Protein AF-A0A1G4EHV3-F1 (afdb_monomer_lite)

pLDDT: mean 79.65, std 17.26, range [30.25, 95.31]

Foldseek 3Di:
DPLPPQFAPDDDQDLVNLVVVVVVLVVLCVVQNWDWDWDDDPRDIDIFIWGFPDADPVQQKTWIAGPVRDIDIDHRPDPPPPDDD

Secondary structure (DSSP, 8-state):
--SSTTPPPPPP--HHHHHHHHHHHHHHHHHT--EEEEEEETTEEEEEEEEEEEEETTTTEEEEEETT--EEEEE----------

InterPro domains:
  IPR014962 YolD-like protein [PF08863] (4-76)

Structure (mmCIF, N/CA/C/O backbone):
data_AF-A0A1G4EHV3-F1
#
_entry.id   AF-A0A1G4EHV3-F1
#
loop_
_atom_site.group_PDB
_atom_site.id
_atom_site.type_symbol
_atom_site.label_atom_id
_atom_site.label_alt_id
_atom_site.label_comp_id
_atom_site.label_asym_id
_atom_site.label_entity_id
_atom_site.label_seq_id
_atom_site.pdbx_PDB_ins_code
_atom_site.Cartn_x
_atom_site.Cartn_y
_atom_site.Cartn_z
_atom_site.occupancy
_atom_site.B_iso_or_equiv
_atom_site.auth_seq_id
_atom_site.auth_comp_id
_atom_site.auth_asym_id
_atom_site.auth_atom_id
_atom_site.pdbx_PDB_model_num
ATOM 1 N N . MET A 1 1 ? 9.880 -1.134 -34.007 1.00 43.06 1 MET A N 1
ATOM 2 C CA . MET A 1 1 ? 10.742 -1.321 -32.819 1.00 43.06 1 MET A CA 1
ATOM 3 C C . MET A 1 1 ? 10.726 -0.021 -32.020 1.00 43.06 1 MET A C 1
ATOM 5 O O . MET A 1 1 ? 11.482 0.875 -32.353 1.00 43.06 1 MET A O 1
ATOM 9 N N . LEU A 1 2 ? 9.803 0.140 -31.064 1.00 51.56 2 LEU A N 1
ATOM 10 C CA . LEU A 1 2 ? 9.689 1.366 -30.247 1.00 51.56 2 LEU A CA 1
ATOM 11 C C . LEU A 1 2 ? 9.176 1.080 -28.817 1.00 51.56 2 LEU A C 1
ATOM 13 O O . LEU A 1 2 ? 8.648 1.967 -28.166 1.00 51.56 2 LEU A O 1
ATOM 17 N N . ASN A 1 3 ? 9.294 -0.156 -28.315 1.00 55.69 3 ASN A N 1
ATOM 18 C CA . ASN A 1 3 ? 8.695 -0.524 -27.018 1.00 55.69 3 ASN A CA 1
ATOM 19 C C . ASN A 1 3 ? 9.687 -0.597 -25.846 1.00 55.69 3 ASN A C 1
ATOM 21 O O . ASN A 1 3 ? 9.247 -0.737 -24.710 1.00 55.69 3 ASN A O 1
ATOM 25 N N . ASP A 1 4 ? 10.998 -0.485 -26.086 1.00 57.97 4 ASP A N 1
ATOM 26 C CA . ASP A 1 4 ? 12.014 -0.619 -25.026 1.00 57.97 4 ASP A CA 1
ATOM 27 C C . ASP A 1 4 ? 12.712 0.691 -24.635 1.00 57.97 4 ASP A C 1
ATOM 29 O O . ASP A 1 4 ? 13.374 0.724 -23.605 1.00 57.97 4 ASP A O 1
ATOM 33 N N . LEU A 1 5 ? 12.535 1.794 -25.378 1.00 61.25 5 LEU A N 1
ATOM 34 C CA . LEU A 1 5 ? 13.197 3.070 -25.047 1.00 61.25 5 LEU A CA 1
ATOM 35 C C . LEU A 1 5 ? 12.654 3.751 -23.779 1.00 61.25 5 LEU A C 1
ATOM 37 O O . LEU A 1 5 ? 13.344 4.585 -23.207 1.00 61.25 5 LEU A O 1
ATOM 41 N N . ASN A 1 6 ? 11.447 3.388 -23.336 1.00 66.06 6 ASN A N 1
ATOM 42 C CA . ASN A 1 6 ? 10.784 4.009 -22.183 1.00 66.06 6 ASN A CA 1
ATOM 43 C C . ASN A 1 6 ? 10.757 3.110 -20.942 1.00 66.06 6 ASN A C 1
ATOM 45 O O . ASN A 1 6 ? 10.145 3.478 -19.940 1.00 66.06 6 ASN A O 1
ATOM 49 N N . LYS A 1 7 ? 11.367 1.918 -21.001 1.00 76.44 7 LYS A N 1
ATOM 50 C CA . LYS A 1 7 ? 11.397 1.030 -19.841 1.00 76.44 7 LYS A CA 1
ATOM 51 C C . LYS A 1 7 ? 12.455 1.506 -18.860 1.00 76.44 7 LYS A C 1
ATOM 53 O O . LYS A 1 7 ? 13.626 1.635 -19.210 1.00 76.44 7 LYS A O 1
ATOM 58 N N . VAL A 1 8 ? 12.041 1.739 -17.624 1.00 78.94 8 VAL A N 1
ATOM 59 C CA . VAL A 1 8 ? 12.948 2.063 -16.528 1.00 78.94 8 VAL A CA 1
ATOM 60 C C . VAL A 1 8 ? 13.449 0.770 -15.881 1.00 78.94 8 VAL A C 1
ATOM 62 O O . VAL A 1 8 ? 12.714 -0.220 -15.834 1.00 78.94 8 VAL A O 1
ATOM 65 N N . PRO A 1 9 ? 14.698 0.728 -15.386 1.00 79.31 9 PRO A N 1
ATOM 66 C CA . PRO A 1 9 ? 15.156 -0.400 -14.589 1.00 79.31 9 PRO A CA 1
ATOM 67 C C . PRO A 1 9 ? 14.270 -0.554 -13.349 1.00 79.31 9 PRO A C 1
ATOM 69 O O . PRO A 1 9 ? 13.804 0.433 -12.775 1.00 79.31 9 PRO A O 1
ATOM 72 N N . LYS A 1 10 ? 14.049 -1.804 -12.926 1.00 78.25 10 LYS A N 1
ATOM 73 C CA . LYS A 1 10 ? 13.258 -2.102 -11.728 1.00 78.25 10 LYS A CA 1
ATOM 74 C C . LYS A 1 10 ? 13.818 -1.311 -10.533 1.00 78.25 10 LYS A C 1
ATOM 76 O O . LYS A 1 10 ? 15.000 -1.484 -10.226 1.00 78.25 10 LYS A O 1
ATOM 81 N N . PRO A 1 11 ? 12.995 -0.499 -9.843 1.00 76.50 11 PRO A N 1
ATOM 82 C CA . PRO A 1 11 ? 13.445 0.256 -8.683 1.00 76.50 11 PRO A CA 1
ATOM 83 C C . PRO A 1 11 ? 14.020 -0.665 -7.605 1.00 76.50 11 PRO A C 1
ATOM 85 O O . PRO A 1 11 ? 13.449 -1.718 -7.296 1.00 76.50 11 PRO A O 1
ATOM 88 N N . ILE A 1 12 ? 15.153 -0.265 -7.031 1.00 79.25 12 ILE A N 1
ATOM 89 C CA . ILE A 1 12 ? 15.730 -0.929 -5.862 1.00 79.25 12 ILE A CA 1
ATOM 90 C C . ILE A 1 12 ? 14.956 -0.430 -4.643 1.00 79.25 12 ILE A C 1
ATOM 92 O O . ILE A 1 12 ? 14.950 0.764 -4.364 1.00 79.25 12 ILE A O 1
ATOM 96 N N . VAL A 1 13 ? 14.304 -1.344 -3.925 1.00 77.00 13 VAL A N 1
AT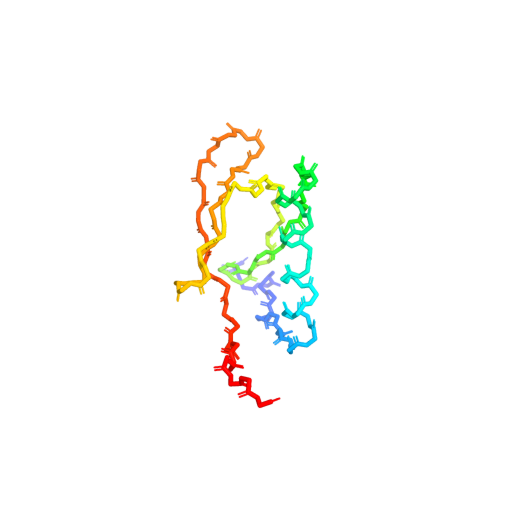OM 97 C CA . VAL A 1 13 ? 13.570 -1.025 -2.694 1.00 77.00 13 VAL A CA 1
ATOM 98 C C . VAL A 1 13 ? 14.433 -1.428 -1.501 1.00 77.00 13 VAL A C 1
ATOM 100 O O . VAL A 1 13 ? 14.682 -2.620 -1.299 1.00 77.00 13 VAL A O 1
ATOM 103 N N . THR A 1 14 ? 14.902 -0.440 -0.738 1.00 82.25 14 THR A N 1
ATOM 104 C CA . THR A 1 14 ? 15.691 -0.652 0.486 1.00 82.25 14 THR A CA 1
ATOM 105 C C . THR A 1 14 ? 14.79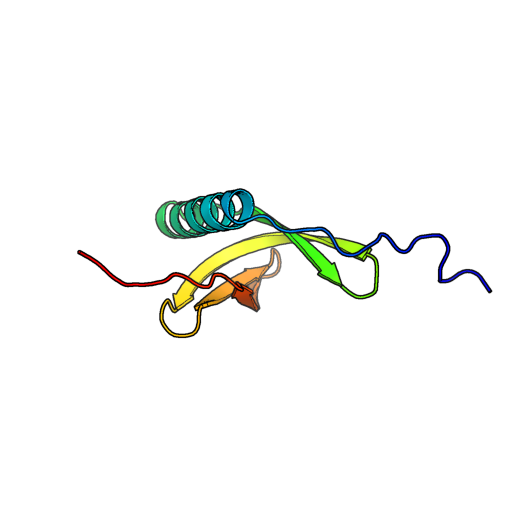7 -1.072 1.660 1.00 82.25 14 THR A C 1
ATOM 107 O O . THR A 1 14 ? 13.571 -0.983 1.581 1.00 82.25 14 THR A O 1
ATOM 110 N N . GLU A 1 15 ? 15.393 -1.547 2.757 1.00 81.50 15 GLU A N 1
ATOM 111 C CA . GLU A 1 15 ? 14.632 -1.877 3.975 1.00 81.50 15 GLU A CA 1
ATOM 112 C C . GLU A 1 15 ? 14.016 -0.634 4.635 1.00 81.50 15 GLU A C 1
ATOM 114 O O . GLU A 1 15 ? 12.861 -0.680 5.038 1.00 81.50 15 GLU A O 1
ATOM 119 N N . ASP A 1 16 ? 14.712 0.504 4.631 1.00 83.56 16 ASP A N 1
ATOM 120 C CA . ASP A 1 16 ? 14.164 1.781 5.118 1.00 83.56 16 ASP A CA 1
ATOM 121 C C . ASP A 1 16 ? 12.906 2.206 4.334 1.00 83.56 16 ASP A C 1
ATOM 123 O O . ASP A 1 16 ? 11.871 2.519 4.921 1.00 83.56 16 ASP A O 1
ATOM 127 N N . MET A 1 17 ? 12.936 2.102 2.999 1.00 82.25 17 MET A N 1
ATOM 128 C CA . MET A 1 17 ? 11.760 2.389 2.166 1.00 82.25 17 MET A CA 1
ATOM 129 C C . MET A 1 17 ? 10.595 1.445 2.479 1.00 82.25 17 MET A C 1
ATOM 131 O O . MET A 1 17 ? 9.435 1.847 2.435 1.00 82.25 17 MET A O 1
ATOM 135 N N . LYS A 1 18 ? 10.888 0.180 2.795 1.00 80.56 18 LYS A N 1
ATOM 136 C CA . LYS A 1 18 ? 9.871 -0.799 3.189 1.00 80.56 18 LYS A CA 1
ATOM 137 C C . LYS A 1 18 ? 9.224 -0.436 4.520 1.00 80.56 18 LYS A C 1
ATOM 139 O O . LYS A 1 18 ? 8.001 -0.486 4.608 1.00 80.56 18 LYS A O 1
ATOM 144 N N . GLU A 1 19 ? 10.014 -0.066 5.523 1.00 84.00 19 GLU A N 1
ATOM 145 C CA . GLU A 1 19 ? 9.503 0.345 6.834 1.00 84.00 19 GLU A CA 1
ATOM 146 C C . GLU A 1 19 ? 8.641 1.607 6.729 1.00 84.00 19 GLU A C 1
ATOM 148 O O . GLU A 1 19 ? 7.526 1.639 7.252 1.00 84.00 19 GLU A O 1
ATOM 153 N N . GLN A 1 20 ? 9.092 2.612 5.973 1.00 84.31 20 GLN A N 1
ATOM 154 C CA . GLN A 1 20 ? 8.311 3.828 5.725 1.00 84.31 20 GLN A CA 1
ATOM 155 C C . GLN A 1 20 ? 6.978 3.521 5.034 1.00 84.31 20 GLN A C 1
ATOM 157 O O . GLN A 1 20 ? 5.932 4.011 5.461 1.00 84.31 20 GLN A O 1
ATOM 162 N N . LEU A 1 21 ? 6.988 2.645 4.024 1.00 83.69 21 LEU A N 1
ATOM 163 C CA . LEU A 1 21 ? 5.762 2.204 3.356 1.00 83.69 21 LEU A CA 1
ATOM 164 C C . LEU A 1 21 ? 4.796 1.515 4.325 1.00 83.69 21 LEU A C 1
ATOM 166 O O . LEU A 1 21 ? 3.592 1.751 4.257 1.00 83.69 21 LEU A O 1
ATOM 170 N N . GLN A 1 22 ? 5.294 0.685 5.246 1.00 84.88 22 GLN A N 1
ATOM 171 C CA . GLN A 1 22 ? 4.442 0.064 6.262 1.00 84.88 22 GLN A CA 1
ATOM 172 C C . GLN A 1 22 ? 3.801 1.094 7.186 1.00 84.88 22 GLN A C 1
ATOM 174 O O . GLN A 1 22 ? 2.609 0.990 7.473 1.00 84.88 22 GLN A O 1
ATOM 179 N N . ILE A 1 23 ? 4.578 2.080 7.637 1.00 87.56 23 ILE A N 1
ATOM 180 C CA . ILE A 1 23 ? 4.081 3.158 8.493 1.00 87.56 23 ILE A CA 1
ATOM 181 C C . ILE A 1 23 ? 2.961 3.914 7.773 1.00 87.56 23 ILE A C 1
ATOM 183 O O . ILE A 1 23 ? 1.878 4.063 8.338 1.00 87.56 23 ILE A O 1
ATOM 187 N N . TRP A 1 24 ? 3.171 4.304 6.513 1.00 87.44 24 TRP A N 1
ATOM 188 C CA . TRP A 1 24 ? 2.160 5.012 5.722 1.00 87.44 24 TRP A CA 1
ATOM 189 C C . TRP A 1 24 ? 0.890 4.192 5.496 1.00 87.44 24 TRP A C 1
ATOM 191 O O . TRP A 1 24 ? -0.207 4.724 5.643 1.00 87.44 24 TRP A O 1
ATOM 201 N N . LEU A 1 25 ? 1.009 2.894 5.202 1.00 89.50 25 LEU A N 1
ATOM 202 C CA . LEU A 1 25 ? -0.152 2.015 5.027 1.00 89.50 25 LEU A CA 1
ATOM 203 C C . LEU A 1 25 ? -0.984 1.897 6.311 1.00 89.50 25 LEU A C 1
ATOM 205 O O . LEU A 1 25 ? -2.212 1.956 6.264 1.00 89.50 25 LEU A O 1
ATOM 209 N N . VAL A 1 26 ? -0.324 1.745 7.463 1.00 91.25 26 VAL A N 1
ATOM 210 C CA . VAL A 1 26 ? -1.001 1.662 8.765 1.00 91.25 26 VAL A CA 1
ATOM 211 C C . VAL A 1 26 ? -1.658 2.994 9.125 1.00 91.25 26 VAL A C 1
ATOM 213 O O . VAL A 1 26 ? -2.798 2.999 9.585 1.00 91.25 26 VAL A O 1
ATOM 216 N N . GLN A 1 27 ? -0.978 4.116 8.884 1.00 92.00 27 GLN A N 1
ATOM 217 C CA . GLN A 1 27 ? -1.531 5.453 9.116 1.00 92.00 27 GLN A CA 1
ATOM 218 C C . GLN A 1 27 ? -2.743 5.729 8.221 1.00 92.00 27 GLN A C 1
ATOM 220 O O . GLN A 1 27 ? -3.778 6.155 8.727 1.00 92.00 27 GLN A O 1
ATOM 225 N N . SER A 1 28 ? -2.652 5.416 6.926 1.00 92.25 28 SER A N 1
ATOM 226 C CA . SER A 1 28 ? -3.766 5.524 5.976 1.00 92.25 28 SER A CA 1
ATOM 227 C C . SER A 1 28 ? -4.974 4.711 6.437 1.00 92.25 28 SER A C 1
ATOM 229 O O . SER A 1 28 ? -6.084 5.240 6.484 1.00 92.25 28 SER A O 1
ATOM 231 N N . LEU A 1 29 ? -4.761 3.466 6.879 1.00 92.62 29 LEU A N 1
ATOM 232 C CA . LEU A 1 29 ? -5.829 2.616 7.408 1.00 92.62 29 LEU A CA 1
ATOM 233 C C . LEU A 1 29 ? -6.487 3.215 8.665 1.00 92.62 29 LEU A C 1
ATOM 235 O O . LEU A 1 29 ? -7.710 3.189 8.797 1.00 92.62 29 LEU A O 1
ATOM 239 N N . GLN A 1 30 ? -5.693 3.748 9.598 1.00 94.00 30 GLN A N 1
ATOM 240 C CA . GLN A 1 30 ? -6.197 4.326 10.850 1.00 94.00 30 GLN A CA 1
ATOM 241 C C . GLN A 1 30 ? -6.956 5.637 10.624 1.00 94.00 30 GLN A C 1
ATOM 243 O O . GLN A 1 30 ? -8.024 5.843 11.204 1.00 94.00 30 GLN A O 1
ATOM 248 N N . ASN A 1 31 ? -6.419 6.502 9.765 1.00 95.31 31 ASN A N 1
ATOM 249 C CA . ASN A 1 31 ? -6.962 7.829 9.494 1.00 95.31 31 ASN A CA 1
ATOM 250 C C . ASN A 1 31 ? -8.034 7.822 8.398 1.00 95.31 31 ASN A C 1
ATOM 252 O O . ASN A 1 31 ? -8.717 8.828 8.219 1.00 95.31 31 ASN A O 1
ATOM 256 N N . LYS A 1 32 ? -8.207 6.693 7.694 1.00 91.75 32 LYS A N 1
ATOM 257 C CA . LYS A 1 32 ? -9.055 6.562 6.498 1.00 91.75 32 LYS A CA 1
ATOM 258 C C . LYS A 1 32 ? -8.682 7.595 5.436 1.00 91.75 32 LYS A C 1
ATOM 260 O O . LYS A 1 32 ? -9.541 8.280 4.886 1.00 91.75 32 LYS A O 1
ATOM 265 N N . GLU A 1 33 ? -7.382 7.721 5.209 1.00 93.31 33 GLU A N 1
ATOM 266 C CA . GLU A 1 33 ? -6.806 8.687 4.282 1.00 93.31 33 GLU A CA 1
ATOM 267 C C . GLU A 1 33 ? -6.452 8.003 2.963 1.00 93.31 33 GLU A C 1
ATOM 269 O O . GLU A 1 33 ? -5.818 6.943 2.956 1.00 93.31 33 GLU A O 1
ATOM 274 N N . GLU A 1 34 ? -6.850 8.620 1.852 1.00 92.81 34 GLU A N 1
ATOM 275 C CA . GLU A 1 34 ? -6.448 8.184 0.520 1.00 92.81 34 GLU A CA 1
ATOM 276 C C . GLU A 1 34 ? -4.961 8.479 0.311 1.00 92.81 34 GLU A C 1
ATOM 278 O O . GLU A 1 34 ? -4.497 9.594 0.551 1.00 92.81 34 GLU A O 1
ATOM 283 N N . ILE A 1 35 ? -4.210 7.486 -0.160 1.00 90.12 35 ILE A N 1
ATOM 284 C CA . ILE A 1 35 ? -2.773 7.619 -0.402 1.00 90.12 35 ILE A CA 1
ATOM 285 C C . ILE A 1 35 ? -2.426 7.316 -1.853 1.00 90.12 35 ILE A C 1
ATOM 287 O O . ILE A 1 35 ? -2.997 6.421 -2.475 1.00 90.12 35 ILE A O 1
ATOM 291 N N . LEU A 1 36 ? -1.446 8.047 -2.381 1.00 90.25 36 LEU A N 1
ATOM 292 C CA . LEU A 1 36 ? -0.827 7.752 -3.666 1.00 90.25 36 LEU A CA 1
ATOM 293 C C . LEU A 1 36 ? 0.253 6.686 -3.472 1.00 90.25 36 LEU A C 1
ATOM 295 O O . LEU A 1 36 ? 1.200 6.889 -2.712 1.00 90.25 36 LEU A O 1
ATOM 299 N N . ILE A 1 37 ? 0.133 5.568 -4.178 1.00 86.62 37 ILE A N 1
ATOM 300 C CA . ILE A 1 37 ? 1.172 4.542 -4.259 1.00 86.62 37 ILE A CA 1
ATOM 301 C C . ILE A 1 37 ? 1.764 4.495 -5.663 1.00 86.62 37 ILE A C 1
ATOM 303 O O . ILE A 1 37 ? 1.058 4.690 -6.649 1.00 86.62 37 ILE A O 1
ATOM 307 N N . SER A 1 38 ? 3.047 4.156 -5.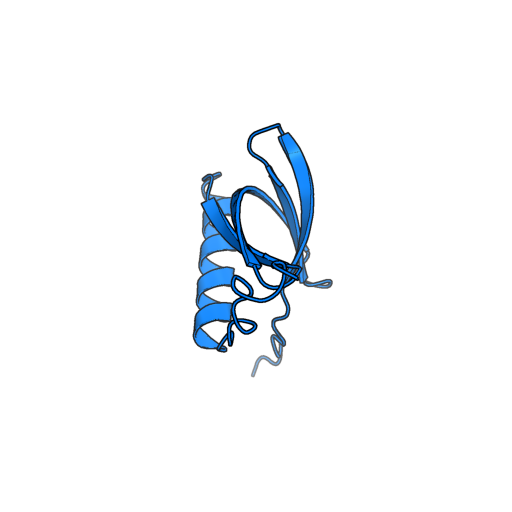746 1.00 85.94 38 SER A N 1
ATOM 308 C CA . SER A 1 38 ? 3.735 3.888 -7.008 1.00 85.94 3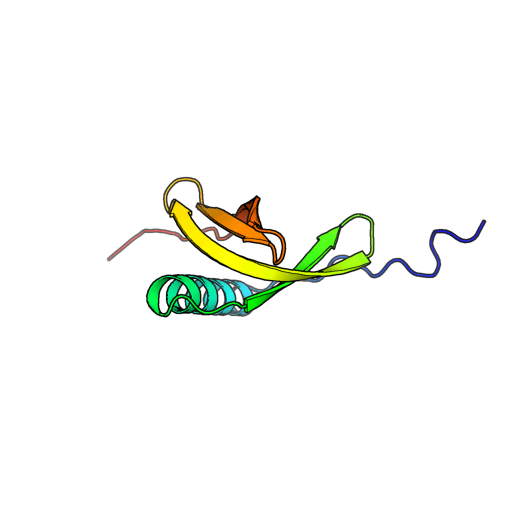8 SER A CA 1
ATOM 309 C C . SER A 1 38 ? 4.129 2.415 -7.077 1.00 85.94 38 SER A C 1
ATOM 311 O O . SER A 1 38 ? 4.716 1.878 -6.134 1.00 85.94 38 SER A O 1
ATOM 313 N N . TYR A 1 39 ? 3.846 1.741 -8.190 1.00 82.69 39 TYR A N 1
ATOM 314 C CA . TYR A 1 39 ? 4.203 0.337 -8.395 1.00 82.69 39 TYR A CA 1
ATOM 315 C C . TYR A 1 39 ? 4.860 0.103 -9.751 1.00 82.69 39 TYR A C 1
ATOM 317 O O . TYR A 1 39 ? 4.524 0.725 -10.754 1.00 82.69 39 TYR A O 1
ATOM 325 N N . TYR A 1 40 ? 5.811 -0.829 -9.787 1.00 82.62 40 TYR A N 1
ATOM 326 C CA . TYR A 1 40 ? 6.527 -1.184 -11.008 1.00 82.62 40 TYR A CA 1
ATOM 327 C C . TYR A 1 40 ? 5.874 -2.385 -11.700 1.00 82.62 40 TYR A C 1
ATOM 329 O O . TYR A 1 40 ? 5.789 -3.470 -11.116 1.00 82.62 40 TYR A O 1
ATOM 337 N N . ARG A 1 41 ? 5.461 -2.215 -12.956 1.00 81.38 41 ARG A N 1
ATOM 338 C CA . ARG A 1 41 ? 4.897 -3.267 -13.812 1.00 81.38 41 ARG A CA 1
ATOM 339 C C . ARG A 1 41 ? 5.374 -3.059 -15.253 1.00 81.38 41 ARG A C 1
ATOM 341 O O . ARG A 1 41 ? 5.461 -1.936 -15.722 1.00 81.38 41 ARG A O 1
ATOM 348 N N . ASP A 1 42 ? 5.734 -4.144 -15.938 1.00 84.38 42 ASP A N 1
ATOM 349 C CA . ASP A 1 42 ? 6.074 -4.155 -17.374 1.00 84.38 42 ASP A CA 1
ATOM 350 C C . ASP A 1 42 ? 7.161 -3.160 -17.833 1.00 84.38 42 ASP A C 1
ATOM 352 O O . ASP A 1 42 ? 7.212 -2.755 -18.994 1.00 84.38 42 ASP A O 1
ATOM 356 N N . GLY A 1 43 ? 8.091 -2.803 -16.941 1.00 80.75 43 GLY A N 1
ATOM 357 C CA . GLY A 1 43 ? 9.143 -1.829 -17.252 1.00 80.75 43 GLY A CA 1
ATOM 358 C C . GLY A 1 43 ? 8.766 -0.383 -16.956 1.00 80.75 43 GLY A C 1
ATOM 359 O O . GLY A 1 43 ? 9.548 0.505 -17.267 1.00 80.75 43 GLY A O 1
ATOM 360 N N . MET A 1 44 ? 7.599 -0.125 -16.372 1.00 82.00 44 MET A N 1
ATOM 361 C CA . MET A 1 44 ? 7.106 1.216 -16.070 1.00 82.00 44 MET A CA 1
ATOM 362 C C . MET A 1 44 ? 6.710 1.327 -14.599 1.00 82.00 44 MET A C 1
ATOM 364 O O . MET A 1 44 ? 6.352 0.341 -13.954 1.00 82.00 44 MET A O 1
ATOM 368 N N . VAL A 1 45 ? 6.806 2.542 -14.063 1.00 82.06 45 VAL A N 1
ATOM 369 C CA . VAL A 1 45 ? 6.243 2.885 -12.756 1.00 82.06 45 VAL A CA 1
ATOM 370 C C . VAL A 1 45 ? 4.875 3.504 -12.999 1.00 82.06 45 VAL A C 1
ATOM 372 O O . VAL A 1 45 ? 4.734 4.393 -13.837 1.00 82.06 45 VAL A O 1
ATOM 375 N N . HIS A 1 46 ? 3.879 2.997 -12.292 1.00 82.12 46 HIS A N 1
ATOM 376 C CA . HIS A 1 46 ? 2.507 3.466 -12.333 1.00 82.12 46 HIS A CA 1
ATOM 377 C C . HIS A 1 46 ? 2.136 4.032 -10.977 1.00 82.12 46 HIS A C 1
ATOM 379 O O . HIS A 1 46 ? 2.429 3.409 -9.958 1.00 82.12 46 HIS A O 1
ATOM 385 N N . ASP A 1 47 ? 1.439 5.158 -10.988 1.00 86.12 47 ASP A N 1
ATOM 386 C CA . ASP A 1 47 ? 0.905 5.775 -9.786 1.00 86.12 47 ASP A CA 1
ATOM 387 C C . ASP A 1 47 ? -0.588 5.481 -9.665 1.00 86.12 47 ASP A C 1
ATOM 389 O O . ASP A 1 47 ? -1.314 5.415 -10.661 1.00 86.12 47 ASP A O 1
ATOM 393 N N . MET A 1 48 ? -1.048 5.269 -8.438 1.00 85.62 48 MET A N 1
ATOM 394 C CA . MET A 1 48 ? -2.426 4.908 -8.150 1.00 85.62 48 MET A CA 1
ATOM 395 C C . MET A 1 48 ? -2.833 5.405 -6.770 1.00 85.62 48 MET A C 1
ATOM 397 O O . MET A 1 48 ? -2.145 5.149 -5.786 1.00 85.62 48 MET A O 1
ATOM 401 N N . TYR A 1 49 ? -3.966 6.094 -6.699 1.00 90.56 49 TYR A N 1
ATOM 402 C CA . TYR A 1 49 ? -4.584 6.460 -5.431 1.00 90.56 49 TYR A CA 1
ATOM 403 C C . TYR A 1 49 ? -5.386 5.282 -4.888 1.00 90.56 49 TYR A C 1
ATOM 405 O O . TYR A 1 49 ? -6.119 4.628 -5.637 1.00 90.56 49 TYR A O 1
ATOM 413 N N . ILE A 1 50 ? -5.221 5.006 -3.597 1.00 91.69 50 ILE A N 1
ATOM 414 C CA . ILE A 1 50 ? -5.872 3.890 -2.920 1.00 91.69 50 ILE A CA 1
ATOM 415 C C . ILE A 1 50 ? -6.409 4.299 -1.552 1.00 91.69 50 ILE A C 1
ATOM 417 O O . ILE A 1 50 ? -5.826 5.127 -0.854 1.00 91.69 50 ILE A O 1
ATOM 421 N N . ASN A 1 51 ? -7.475 3.625 -1.133 1.00 94.44 51 ASN A N 1
ATOM 422 C CA . ASN A 1 51 ? -7.957 3.628 0.243 1.00 94.44 51 ASN A CA 1
ATOM 423 C C . ASN A 1 51 ? -7.689 2.260 0.868 1.00 94.44 51 ASN A C 1
ATOM 425 O O . ASN A 1 51 ? -8.203 1.245 0.391 1.00 94.44 51 ASN A O 1
ATOM 429 N N . VAL A 1 52 ? -6.870 2.214 1.921 1.00 94.06 52 VAL A N 1
ATOM 430 C CA . VAL A 1 52 ? -6.537 0.957 2.603 1.00 94.06 52 VAL A CA 1
ATOM 431 C C . VAL A 1 52 ? -7.731 0.493 3.434 1.00 94.06 52 VAL A C 1
ATOM 433 O O . VAL A 1 52 ? -8.200 1.203 4.319 1.00 94.06 52 VAL A O 1
ATOM 436 N N . LEU A 1 53 ? -8.216 -0.718 3.157 1.00 94.81 53 LEU A N 1
ATOM 437 C CA . LEU A 1 53 ? -9.362 -1.316 3.844 1.00 94.81 53 LEU A CA 1
ATOM 438 C C . LEU A 1 53 ? -8.928 -2.264 4.958 1.00 94.81 53 LEU A C 1
ATOM 440 O O . LEU A 1 53 ? -9.515 -2.285 6.038 1.00 94.81 53 LEU A O 1
ATOM 444 N N . HIS A 1 54 ? -7.917 -3.085 4.679 1.00 93.19 54 HIS A N 1
ATOM 445 C CA . HIS A 1 54 ? -7.431 -4.093 5.607 1.00 93.19 54 HIS A CA 1
ATOM 446 C C . HIS A 1 54 ? -5.989 -4.479 5.283 1.00 93.19 54 HIS A C 1
ATOM 448 O O . HIS A 1 54 ? -5.579 -4.497 4.125 1.00 93.19 54 HIS A O 1
ATOM 454 N N . ILE A 1 55 ? -5.223 -4.829 6.312 1.00 90.75 55 ILE A N 1
ATOM 455 C CA . ILE A 1 55 ? -3.874 -5.373 6.173 1.00 90.75 55 ILE A CA 1
ATOM 456 C C . ILE A 1 55 ? -3.866 -6.714 6.895 1.00 90.75 55 ILE A C 1
ATOM 458 O O . ILE A 1 55 ? -4.089 -6.752 8.102 1.00 90.75 55 ILE A O 1
ATOM 462 N N . GLU A 1 56 ? -3.590 -7.789 6.160 1.00 90.88 56 GLU A N 1
ATOM 463 C CA . GLU A 1 56 ? -3.406 -9.135 6.699 1.00 90.88 56 GLU A CA 1
ATOM 464 C C . GLU A 1 56 ? -1.914 -9.350 7.006 1.00 90.88 56 GLU A C 1
ATOM 466 O O . GLU A 1 56 ? -1.123 -9.564 6.075 1.00 90.88 56 GLU A O 1
ATOM 471 N N . PRO A 1 57 ? -1.481 -9.298 8.280 1.00 83.25 57 PRO A N 1
ATOM 472 C CA . PRO A 1 57 ? -0.063 -9.337 8.627 1.00 83.25 57 PRO A CA 1
ATOM 473 C C . PRO A 1 57 ? 0.582 -10.690 8.316 1.00 83.25 57 PRO A C 1
ATOM 475 O O . PRO A 1 57 ? 1.767 -10.737 7.979 1.00 83.25 57 PRO A O 1
ATOM 478 N N . MET A 1 58 ? -0.188 -11.784 8.393 1.00 84.56 58 MET A N 1
ATOM 479 C CA . MET A 1 58 ? 0.327 -13.142 8.192 1.00 84.56 58 MET A CA 1
ATOM 480 C C . MET A 1 58 ? 0.728 -13.382 6.740 1.00 84.56 58 MET A C 1
ATOM 482 O O . MET A 1 58 ? 1.798 -13.920 6.456 1.00 84.56 58 MET A O 1
ATOM 486 N N . THR A 1 59 ? -0.131 -12.966 5.810 1.00 85.62 59 THR A N 1
ATOM 487 C CA . THR A 1 59 ? 0.106 -13.121 4.367 1.00 85.62 59 THR A CA 1
ATOM 488 C C . THR A 1 59 ? 0.775 -11.900 3.746 1.00 85.62 59 THR A C 1
ATOM 490 O O . THR A 1 59 ? 1.197 -11.966 2.590 1.00 85.62 59 THR A O 1
ATOM 493 N N . ARG A 1 60 ? 0.909 -10.816 4.523 1.00 82.25 60 ARG A N 1
ATOM 494 C CA . ARG A 1 60 ? 1.453 -9.521 4.099 1.00 82.25 60 ARG A CA 1
ATOM 495 C C . ARG A 1 60 ? 0.680 -8.955 2.914 1.00 82.25 60 ARG A C 1
ATOM 497 O O . ARG A 1 60 ? 1.268 -8.413 1.979 1.00 82.25 60 ARG A O 1
ATOM 504 N N . THR A 1 61 ? -0.636 -9.124 2.958 1.00 89.38 61 THR A N 1
ATOM 505 C CA . THR A 1 61 ? -1.549 -8.685 1.905 1.00 89.3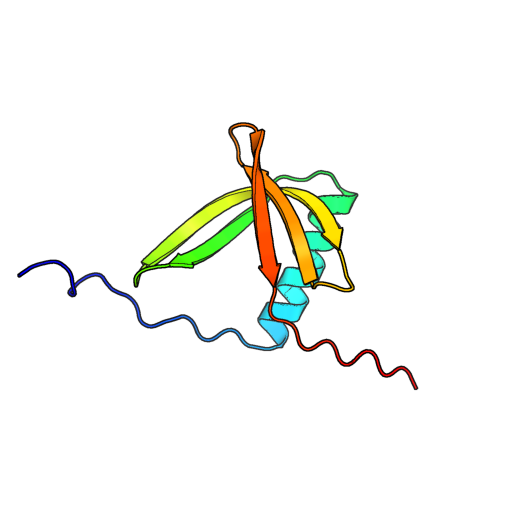8 61 THR A CA 1
ATOM 506 C C . THR A 1 61 ? -2.250 -7.419 2.360 1.00 89.38 61 THR A C 1
ATOM 508 O O . THR A 1 61 ? -2.820 -7.375 3.449 1.00 89.38 61 THR A O 1
ATOM 511 N N . VAL A 1 62 ? -2.189 -6.388 1.527 1.00 90.38 62 VAL A N 1
ATOM 512 C CA . VAL A 1 62 ? -2.951 -5.155 1.694 1.00 90.38 62 VAL A CA 1
ATOM 513 C C . VAL A 1 62 ? -4.174 -5.260 0.801 1.00 90.38 62 VAL A C 1
ATOM 515 O O . VAL A 1 62 ? -4.037 -5.464 -0.403 1.00 90.38 62 VAL A O 1
ATOM 518 N N . TYR A 1 63 ? -5.349 -5.120 1.398 1.00 94.06 63 TYR A N 1
ATOM 519 C CA . TYR A 1 63 ? -6.621 -4.996 0.704 1.00 94.06 63 TYR A CA 1
ATOM 520 C C . TYR A 1 63 ? -7.010 -3.527 0.687 1.00 94.06 63 TYR A C 1
ATOM 522 O O . TYR A 1 63 ? -7.020 -2.858 1.725 1.00 94.06 63 TYR A O 1
ATOM 530 N N . CYS A 1 64 ? -7.320 -3.019 -0.493 1.00 94.00 64 CYS A N 1
ATOM 531 C CA . CYS A 1 64 ? -7.625 -1.616 -0.702 1.00 94.00 64 CYS A CA 1
ATOM 532 C C . CYS A 1 64 ? -8.621 -1.450 -1.847 1.00 94.00 64 CYS A C 1
ATOM 534 O O . CYS A 1 64 ? -8.928 -2.403 -2.564 1.00 94.00 64 CYS A O 1
ATOM 536 N N . THR A 1 65 ? -9.138 -0.240 -2.004 1.00 95.19 65 THR A N 1
ATOM 537 C CA . THR A 1 65 ? -9.919 0.146 -3.179 1.00 95.19 65 THR A CA 1
ATOM 538 C C . THR A 1 65 ? -9.230 1.264 -3.922 1.00 95.19 65 THR A C 1
ATOM 540 O O . THR A 1 65 ? -8.614 2.129 -3.300 1.00 95.19 65 THR A O 1
ATOM 543 N N . ASP A 1 66 ? -9.371 1.265 -5.239 1.00 90.31 66 ASP A N 1
ATOM 544 C CA . ASP A 1 66 ? -8.985 2.405 -6.061 1.00 90.31 66 ASP A CA 1
ATOM 545 C C . ASP A 1 66 ? -9.980 3.573 -5.939 1.00 90.31 66 ASP A C 1
ATOM 547 O O . ASP A 1 66 ? -10.977 3.502 -5.211 1.00 90.31 66 ASP A O 1
ATOM 551 N N . THR A 1 67 ? -9.725 4.653 -6.677 1.00 88.69 67 THR A N 1
ATOM 552 C CA . THR A 1 67 ? -10.600 5.838 -6.733 1.00 88.69 67 THR A CA 1
ATOM 553 C C . THR A 1 67 ? -11.987 5.555 -7.314 1.00 88.69 67 THR A C 1
ATOM 555 O O . THR A 1 67 ? -12.904 6.355 -7.132 1.00 88.69 67 THR A O 1
ATOM 558 N N . PHE A 1 68 ? -12.170 4.419 -7.992 1.00 91.00 68 PHE A N 1
ATOM 559 C CA . PHE A 1 68 ? -13.447 3.950 -8.527 1.00 91.00 68 PHE A CA 1
ATOM 560 C C . PHE A 1 68 ? -14.147 2.947 -7.592 1.00 91.00 68 PHE A C 1
ATOM 562 O O . PHE A 1 68 ? -15.221 2.445 -7.927 1.00 91.00 68 PHE A O 1
ATOM 569 N N . GLY A 1 69 ? -13.572 2.655 -6.420 1.00 89.31 69 GLY A N 1
ATOM 570 C CA . GLY A 1 69 ? -14.108 1.686 -5.465 1.00 89.31 69 GLY A CA 1
ATOM 571 C C . GLY A 1 69 ? -13.867 0.225 -5.859 1.00 89.31 69 GLY A C 1
ATOM 572 O O . GLY A 1 69 ? -14.474 -0.671 -5.269 1.00 89.31 69 GLY A O 1
ATOM 573 N N . LEU A 1 70 ? -13.008 -0.044 -6.847 1.00 93.62 70 LEU A N 1
ATOM 574 C CA . LEU A 1 70 ? -12.651 -1.404 -7.237 1.00 93.62 70 LEU A CA 1
ATOM 575 C C . LEU A 1 70 ? -11.678 -1.994 -6.224 1.00 93.62 70 LEU A C 1
ATOM 577 O O . LEU A 1 70 ? -10.638 -1.406 -5.929 1.00 93.62 70 LEU A O 1
ATOM 581 N N . ASN A 1 71 ? -12.009 -3.181 -5.717 1.00 94.06 71 ASN A N 1
ATOM 582 C CA . ASN A 1 71 ? -11.143 -3.900 -4.793 1.00 94.06 71 ASN A CA 1
ATOM 583 C C . ASN A 1 71 ? -9.867 -4.353 -5.499 1.00 94.06 71 ASN A C 1
ATOM 585 O O . ASN A 1 71 ? -9.908 -5.026 -6.530 1.00 94.06 71 ASN A O 1
ATOM 589 N N . ILE A 1 72 ? -8.742 -4.025 -4.884 1.00 90.50 72 ILE A N 1
ATOM 590 C CA . ILE A 1 72 ? -7.410 -4.426 -5.301 1.00 90.50 72 ILE A CA 1
ATOM 591 C C . ILE A 1 72 ? -6.650 -4.974 -4.096 1.00 90.50 72 ILE A C 1
ATOM 593 O O . ILE A 1 72 ? -6.782 -4.500 -2.964 1.00 90.50 72 ILE A O 1
ATOM 597 N N . GLU A 1 73 ? -5.833 -5.988 -4.350 1.00 90.94 73 GLU A N 1
ATOM 598 C CA . GLU A 1 73 ? -4.937 -6.553 -3.352 1.00 90.94 73 GLU A CA 1
ATOM 599 C C . GLU A 1 73 ? -3.504 -6.571 -3.870 1.00 90.94 73 GLU A C 1
ATOM 601 O O . GLU A 1 73 ? -3.243 -6.816 -5.052 1.00 90.94 73 GLU A O 1
ATOM 606 N N . PHE A 1 74 ? -2.556 -6.327 -2.973 1.00 85.81 74 PHE A N 1
ATOM 607 C CA . PHE A 1 74 ? -1.146 -6.521 -3.271 1.00 85.81 74 PHE A CA 1
ATOM 608 C C . PHE A 1 74 ? -0.394 -7.055 -2.060 1.00 85.81 74 PHE A C 1
ATOM 610 O O . PHE A 1 74 ? -0.707 -6.759 -0.907 1.00 85.81 74 PHE A O 1
ATOM 617 N N . LYS A 1 75 ? 0.633 -7.861 -2.338 1.00 83.25 75 LYS A N 1
ATOM 618 C CA . LYS A 1 75 ? 1.548 -8.373 -1.318 1.00 83.25 75 LYS A CA 1
ATOM 619 C C . LYS A 1 75 ? 2.738 -7.446 -1.188 1.00 83.25 75 LYS A C 1
ATOM 621 O O . LYS A 1 75 ? 3.428 -7.192 -2.176 1.00 83.25 75 LYS A O 1
ATOM 626 N N . PHE A 1 76 ? 3.021 -6.999 0.027 1.00 73.38 76 PHE A N 1
ATOM 627 C CA . PHE A 1 76 ? 4.230 -6.232 0.289 1.00 73.38 76 PHE A CA 1
ATOM 628 C C . PHE A 1 76 ? 5.349 -7.185 0.758 1.00 73.38 76 PHE A C 1
ATOM 630 O O . PHE A 1 76 ? 5.216 -7.943 1.722 1.00 73.38 76 PHE A O 1
ATOM 637 N N . TYR A 1 77 ? 6.464 -7.217 0.021 1.00 61.38 77 TYR A N 1
ATOM 638 C CA . TYR A 1 77 ? 7.610 -8.085 0.315 1.00 61.38 77 TYR A CA 1
ATOM 639 C C . TYR A 1 77 ? 8.461 -7.494 1.443 1.00 61.38 77 TYR A C 1
ATOM 641 O O . TYR A 1 77 ? 9.548 -6.969 1.199 1.00 61.38 77 TYR A O 1
ATOM 649 N N . VAL A 1 78 ? 8.005 -7.602 2.688 1.00 47.41 78 VAL A N 1
ATOM 650 C CA . VAL A 1 78 ? 8.861 -7.313 3.848 1.00 47.41 78 VAL A CA 1
ATOM 651 C C . VAL A 1 78 ? 9.101 -8.592 4.589 1.00 47.41 78 VAL A C 1
ATOM 653 O O . VAL A 1 78 ? 8.178 -9.172 5.142 1.00 47.41 78 VAL A O 1
ATOM 656 N N . LYS A 1 79 ? 10.348 -9.051 4.601 1.00 38.28 79 LYS A N 1
ATOM 657 C CA . LYS A 1 79 ? 10.802 -10.091 5.517 1.00 38.28 79 LYS A CA 1
ATOM 658 C C . LYS A 1 79 ? 10.859 -9.462 6.917 1.00 38.28 79 LYS A C 1
ATOM 660 O O . LYS A 1 79 ? 11.931 -9.177 7.423 1.00 38.28 79 LYS A O 1
ATOM 665 N N . ILE A 1 80 ? 9.702 -9.223 7.539 1.00 38.56 80 ILE A N 1
ATOM 666 C CA . ILE A 1 80 ? 9.659 -8.876 8.961 1.00 38.56 80 ILE A CA 1
ATOM 667 C C . ILE A 1 80 ? 10.063 -10.153 9.687 1.00 38.56 80 ILE A C 1
ATOM 669 O O . ILE A 1 80 ? 9.275 -11.101 9.765 1.00 38.56 80 ILE A O 1
ATOM 673 N N . ASN A 1 81 ? 11.308 -10.210 10.148 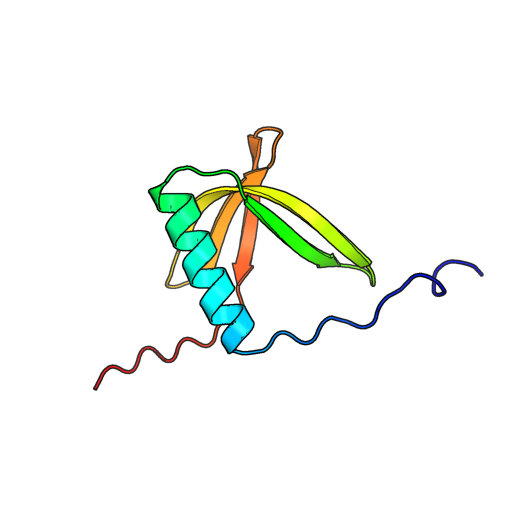1.00 30.25 81 ASN A N 1
ATOM 674 C CA . ASN A 1 81 ? 11.672 -11.114 11.223 1.00 30.25 81 ASN A CA 1
ATOM 675 C C . ASN A 1 81 ? 10.910 -10.636 12.461 1.00 30.25 81 ASN A C 1
ATOM 677 O O . ASN A 1 81 ? 11.348 -9.744 13.177 1.00 30.25 81 ASN A O 1
ATOM 681 N N . LEU A 1 82 ? 9.741 -11.229 12.692 1.00 34.88 82 LEU A N 1
ATOM 682 C CA . LEU A 1 82 ? 9.123 -11.282 14.009 1.00 34.88 82 LEU A CA 1
ATOM 683 C C . LEU A 1 82 ? 9.949 -12.248 14.867 1.00 34.88 82 LEU A C 1
ATOM 685 O O . LEU A 1 82 ? 9.546 -13.380 15.107 1.00 34.88 82 LEU A O 1
ATOM 689 N N . PHE A 1 83 ? 11.120 -11.802 15.309 1.00 31.72 83 PHE A N 1
ATOM 690 C CA . PHE A 1 83 ? 11.731 -12.317 16.525 1.00 31.72 83 PHE A CA 1
ATOM 691 C C . PHE A 1 83 ? 11.883 -11.129 17.465 1.00 31.72 83 PHE A C 1
ATOM 693 O O . PHE A 1 83 ? 12.748 -10.277 17.293 1.00 31.72 83 PHE A O 1
ATOM 700 N N . ARG A 1 84 ? 10.934 -11.054 18.401 1.00 32.31 84 ARG A N 1
ATOM 701 C CA . ARG A 1 84 ? 11.116 -10.372 19.677 1.00 32.31 84 ARG A CA 1
ATOM 702 C C . ARG A 1 84 ? 12.240 -11.083 20.426 1.00 32.31 84 ARG A C 1
ATOM 704 O O . ARG A 1 84 ? 12.148 -12.299 20.589 1.00 32.31 84 ARG A O 1
ATOM 711 N N . GLU A 1 85 ? 13.179 -10.310 20.945 1.00 34.62 85 GLU A N 1
ATOM 712 C CA . GLU A 1 85 ? 13.756 -10.523 22.275 1.00 34.62 85 GLU A CA 1
ATOM 713 C C . GLU A 1 85 ? 13.562 -9.230 23.069 1.00 34.62 85 GLU A C 1
ATOM 715 O O . GLU A 1 85 ? 13.793 -8.144 22.485 1.00 34.62 85 GLU A O 1
#

Radius of gyration: 14.85 Å; chains: 1; bounding box: 30×22×55 Å

Sequence (85 aa):
MLNDLNKVPKPIVTEDMKEQLQIWLVQSLQNKEEILISYYRDGMVHDMYINVLHIEPMTRTVYCTDTFGLNIEFKFYVKINLFRE

Organism: Bacillus mycoides (NCBI:txid1405)